Protein AF-A0A914DPV2-F1 (afdb_monomer_lite)

Organism: NCBI:txid290746

InterPro domains:
  IPR008381 Succinate dehydrogenase assembly factor 3, mitochondrial [PTHR13137] (1-85)

Structure (mmCIF, N/CA/C/O backbone):
data_AF-A0A914DPV2-F1
#
_entry.id   AF-A0A914DPV2-F1
#
loop_
_atom_site.group_PDB
_atom_s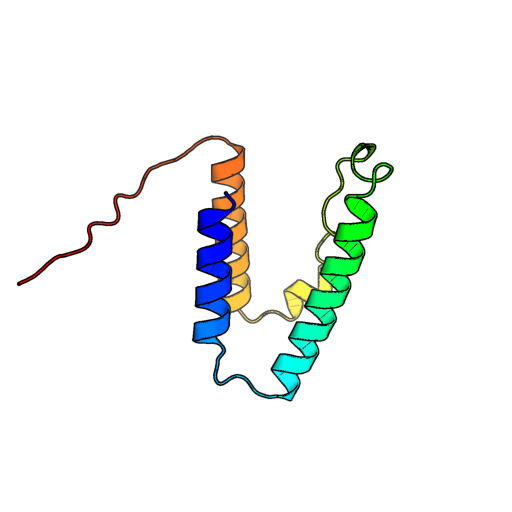ite.id
_atom_site.type_symbol
_atom_site.label_atom_id
_atom_site.label_alt_id
_atom_site.label_comp_id
_atom_site.label_asym_id
_atom_site.label_entity_id
_atom_site.label_seq_id
_atom_site.pdbx_PDB_ins_code
_atom_site.Cartn_x
_atom_site.Cartn_y
_atom_site.Cartn_z
_atom_site.occupancy
_atom_site.B_iso_or_equiv
_atom_site.auth_seq_id
_atom_site.auth_comp_id
_atom_site.auth_asym_id
_atom_site.auth_atom_id
_atom_site.pdbx_PDB_model_num
ATOM 1 N N . MET A 1 1 ? 3.029 13.595 -11.104 1.00 53.75 1 MET A N 1
ATOM 2 C CA . MET A 1 1 ? 2.803 12.249 -10.524 1.00 53.75 1 MET A CA 1
ATOM 3 C C . MET A 1 1 ? 3.411 12.082 -9.128 1.00 53.75 1 MET A C 1
ATOM 5 O O . MET A 1 1 ? 2.676 11.691 -8.235 1.00 53.75 1 MET A O 1
ATOM 9 N N . ARG A 1 2 ? 4.690 12.437 -8.891 1.00 60.53 2 ARG A N 1
ATOM 10 C CA . ARG A 1 2 ? 5.329 12.291 -7.562 1.00 60.53 2 ARG A CA 1
ATOM 11 C C . ARG A 1 2 ? 4.647 13.104 -6.442 1.00 60.53 2 ARG A C 1
ATOM 13 O O . ARG A 1 2 ? 4.373 12.548 -5.395 1.00 60.53 2 ARG A O 1
ATOM 20 N N . LEU A 1 3 ? 4.267 14.362 -6.693 1.00 63.50 3 LEU A N 1
ATOM 21 C CA . LEU A 1 3 ? 3.627 15.217 -5.675 1.00 63.50 3 LEU A CA 1
ATOM 22 C C . LEU A 1 3 ? 2.256 14.694 -5.198 1.00 63.50 3 LEU A C 1
ATOM 24 O O . LEU A 1 3 ? 1.995 14.684 -4.001 1.00 63.50 3 LEU A O 1
ATOM 28 N N . MET A 1 4 ? 1.401 14.236 -6.123 1.00 68.31 4 MET A N 1
ATOM 29 C CA . MET A 1 4 ? 0.091 13.655 -5.783 1.00 68.31 4 MET A CA 1
ATOM 30 C C . MET A 1 4 ? 0.249 12.361 -4.972 1.00 68.31 4 MET A C 1
ATOM 32 O O . MET A 1 4 ? -0.404 12.195 -3.947 1.00 68.31 4 MET A O 1
ATOM 36 N N . GLY A 1 5 ? 1.166 11.479 -5.390 1.00 71.12 5 GLY A N 1
ATOM 37 C CA . GLY A 1 5 ? 1.454 10.237 -4.668 1.00 71.12 5 GLY A CA 1
ATOM 38 C C . GLY A 1 5 ? 2.028 10.479 -3.270 1.00 71.12 5 GLY A C 1
ATOM 39 O O . GLY A 1 5 ? 1.580 9.859 -2.310 1.00 71.12 5 GLY A O 1
ATOM 40 N N . ASP A 1 6 ? 2.963 11.422 -3.131 1.00 79.00 6 ASP A N 1
ATOM 41 C CA . ASP A 1 6 ? 3.571 11.759 -1.839 1.00 79.00 6 ASP A CA 1
ATOM 42 C C . ASP A 1 6 ? 2.539 12.330 -0.851 1.00 79.00 6 ASP A C 1
ATOM 44 O O . ASP A 1 6 ? 2.595 12.030 0.344 1.00 79.00 6 ASP A O 1
ATOM 48 N N . THR A 1 7 ? 1.592 13.143 -1.330 1.00 80.81 7 THR A N 1
ATOM 49 C CA . THR A 1 7 ? 0.489 13.671 -0.510 1.00 80.81 7 THR A CA 1
ATOM 50 C C . THR A 1 7 ? -0.480 12.564 -0.106 1.00 80.81 7 THR A C 1
ATOM 52 O O . THR A 1 7 ? -0.798 12.453 1.076 1.00 80.81 7 THR A O 1
ATOM 55 N N . TYR A 1 8 ? -0.878 11.701 -1.046 1.00 77.69 8 TYR A N 1
ATOM 56 C CA . TYR A 1 8 ? -1.766 10.571 -0.769 1.00 77.69 8 TYR A CA 1
ATOM 57 C C . TYR A 1 8 ? -1.185 9.641 0.301 1.00 77.69 8 TYR A C 1
ATOM 59 O O . TYR A 1 8 ? -1.844 9.359 1.298 1.00 77.69 8 TYR A O 1
ATOM 67 N N . VAL A 1 9 ? 0.082 9.235 0.159 1.00 80.94 9 VAL A N 1
ATOM 68 C CA . VAL A 1 9 ? 0.748 8.368 1.143 1.00 80.94 9 VAL A CA 1
ATOM 69 C C . VAL A 1 9 ? 0.767 9.026 2.525 1.00 80.94 9 VAL A C 1
ATOM 71 O O . VAL A 1 9 ? 0.478 8.376 3.525 1.00 80.94 9 VAL A O 1
ATOM 74 N N . LYS A 1 10 ? 1.066 10.326 2.614 1.00 84.25 10 LYS A N 1
ATOM 75 C CA . LYS A 1 10 ? 1.065 11.039 3.902 1.00 84.25 10 LYS A CA 1
ATOM 76 C C . LYS A 1 10 ? -0.314 11.062 4.553 1.00 84.25 10 LYS A C 1
ATOM 78 O O . LYS A 1 10 ? -0.410 10.844 5.763 1.00 84.25 10 LYS A O 1
ATOM 83 N N . ASP A 1 11 ? -1.353 11.334 3.776 1.00 85.06 11 ASP A N 1
ATOM 84 C CA . ASP A 1 11 ? -2.724 11.363 4.276 1.00 85.06 11 ASP A CA 1
ATOM 85 C C . ASP A 1 11 ? -3.190 9.978 4.720 1.00 85.06 11 ASP A C 1
ATOM 87 O O . ASP A 1 11 ? -3.807 9.855 5.780 1.00 85.06 11 ASP A O 1
ATOM 91 N N . GLU A 1 12 ? -2.818 8.931 3.991 1.00 83.38 12 GLU A N 1
ATOM 92 C CA . GLU A 1 12 ? -3.191 7.558 4.315 1.00 83.38 12 GLU A CA 1
ATOM 93 C C . GLU A 1 12 ? -2.598 7.106 5.654 1.00 83.38 12 GLU A C 1
ATOM 95 O O . GLU A 1 12 ? -3.317 6.636 6.540 1.00 83.38 12 GLU A O 1
ATOM 100 N N . PHE A 1 13 ? -1.307 7.365 5.877 1.00 84.81 13 PHE A N 1
ATOM 101 C CA . PHE A 1 13 ? -0.666 7.114 7.171 1.00 84.81 13 PHE A CA 1
ATOM 102 C C . PHE A 1 13 ? -1.257 7.979 8.293 1.00 84.81 13 PHE A C 1
ATOM 104 O O . PHE A 1 13 ? -1.299 7.558 9.450 1.00 84.81 13 PHE A O 1
ATOM 111 N N . ARG A 1 14 ? -1.733 9.192 7.983 1.00 87.81 14 ARG A N 1
ATOM 112 C CA . ARG A 1 14 ? -2.389 10.062 8.967 1.00 87.81 14 ARG A CA 1
ATOM 113 C C . ARG A 1 14 ? -3.746 9.507 9.397 1.00 87.81 14 ARG A C 1
ATOM 115 O O . ARG A 1 14 ? -4.058 9.579 10.585 1.00 87.81 14 ARG A O 1
ATOM 122 N N . ARG A 1 15 ? -4.527 8.966 8.458 1.00 84.94 15 ARG A N 1
ATOM 123 C CA . ARG A 1 15 ? -5.839 8.344 8.702 1.00 84.94 15 ARG A CA 1
ATOM 124 C C . ARG A 1 15 ? -5.712 7.049 9.507 1.00 84.94 15 ARG A C 1
ATOM 126 O O . ARG A 1 15 ? -6.528 6.801 10.387 1.00 84.94 15 ARG A O 1
ATOM 133 N N . HIS A 1 16 ? -4.629 6.302 9.306 1.00 84.44 16 HIS A N 1
ATOM 134 C CA . HIS A 1 16 ? -4.381 5.014 9.961 1.00 84.44 16 HIS A CA 1
ATOM 135 C C . HIS A 1 16 ? -3.566 5.091 11.265 1.00 84.44 16 HIS A C 1
ATOM 137 O O . HIS A 1 16 ? -3.103 4.068 11.764 1.00 84.44 16 HIS A O 1
ATOM 143 N N . LYS A 1 17 ? -3.426 6.276 11.879 1.00 84.75 17 LYS A N 1
ATOM 144 C CA . LYS A 1 17 ? -2.678 6.465 13.143 1.00 84.75 17 LYS A CA 1
ATOM 145 C C . LYS A 1 17 ? -3.161 5.609 14.316 1.00 84.75 17 LYS A C 1
ATOM 147 O O . LYS A 1 17 ? -2.381 5.350 15.226 1.00 84.75 17 LYS A O 1
ATOM 152 N N . ASN A 1 18 ? -4.432 5.217 14.302 1.00 88.12 18 ASN A N 1
ATOM 153 C CA . ASN A 1 18 ? -5.065 4.451 15.374 1.00 88.12 18 ASN A CA 1
ATOM 154 C C . ASN A 1 18 ? -5.218 2.959 15.026 1.00 88.12 18 ASN A C 1
ATOM 156 O O . ASN A 1 18 ? -5.984 2.268 15.696 1.00 88.12 18 ASN A O 1
ATOM 160 N N . CYS A 1 19 ? -4.563 2.459 13.968 1.00 87.12 19 CYS A N 1
ATOM 161 C CA . CYS A 1 19 ? -4.656 1.039 13.631 1.00 87.12 19 CYS A CA 1
ATOM 162 C C . CYS A 1 19 ? -3.934 0.174 14.677 1.00 87.12 19 CYS A C 1
ATOM 164 O O . CYS A 1 19 ? -3.070 0.648 15.422 1.00 87.12 19 CYS A O 1
ATOM 166 N N . SER A 1 20 ? -4.311 -1.103 14.769 1.00 91.00 20 SER A N 1
ATOM 167 C CA . SER A 1 20 ? -3.705 -1.991 15.758 1.00 91.00 20 SER A CA 1
ATOM 168 C C . SER A 1 20 ? -2.237 -2.277 15.419 1.00 91.00 20 SER A C 1
ATOM 170 O O . SER A 1 20 ? -1.817 -2.249 14.258 1.00 91.00 20 SER A O 1
ATOM 172 N N . GLN A 1 21 ? -1.437 -2.596 16.440 1.00 89.62 21 GLN A N 1
ATOM 173 C CA . GLN A 1 21 ? -0.035 -2.967 16.238 1.00 89.62 21 GLN A CA 1
ATOM 174 C C . GLN A 1 21 ? 0.105 -4.198 15.326 1.00 89.62 21 GLN A C 1
ATOM 176 O O . GLN A 1 21 ? 1.017 -4.258 14.507 1.00 89.62 21 GLN A O 1
ATOM 181 N N . G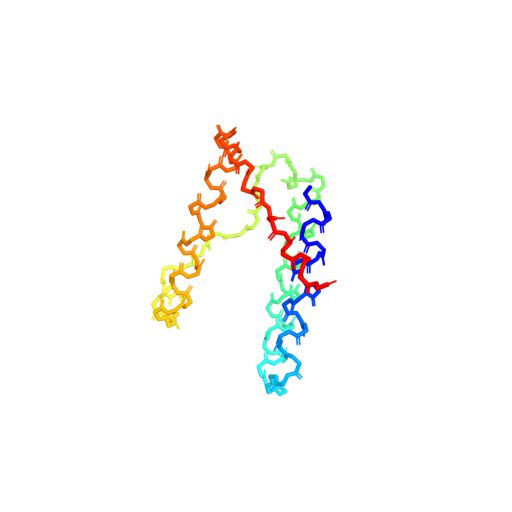LU A 1 22 ? -0.812 -5.159 15.431 1.00 91.69 22 GLU A N 1
ATOM 182 C CA . GLU A 1 22 ? -0.834 -6.346 14.575 1.00 91.69 22 GLU A CA 1
ATOM 183 C C . GLU A 1 22 ? -1.090 -5.981 13.106 1.00 91.69 22 GLU A C 1
ATOM 185 O O . GLU A 1 22 ? -0.323 -6.378 12.228 1.00 91.69 22 GLU A O 1
ATOM 190 N N . GLN A 1 23 ? -2.102 -5.149 12.842 1.00 87.44 23 GLN A N 1
ATOM 191 C CA . GLN A 1 23 ? -2.409 -4.661 11.495 1.00 87.44 23 GLN A CA 1
ATOM 192 C C . GLN A 1 23 ? -1.242 -3.856 10.909 1.00 87.44 23 GLN A C 1
ATOM 194 O O . GLN A 1 23 ? -0.875 -4.057 9.752 1.00 87.44 23 GLN A O 1
ATOM 199 N N . SER A 1 24 ? -0.606 -3.004 11.722 1.00 88.12 24 SER A N 1
ATOM 200 C CA . SER A 1 24 ? 0.590 -2.245 11.331 1.00 88.12 24 SER A CA 1
ATOM 201 C C . SER A 1 24 ? 1.733 -3.159 10.888 1.00 88.12 24 SER A C 1
ATOM 203 O O . SER A 1 24 ? 2.374 -2.905 9.869 1.00 88.12 24 SER A O 1
ATOM 205 N N . LEU A 1 25 ? 2.005 -4.226 11.646 1.00 91.81 25 LEU A N 1
ATOM 206 C CA . LEU A 1 25 ? 3.096 -5.154 11.345 1.00 91.81 25 LEU A CA 1
ATOM 207 C C . LEU A 1 25 ? 2.838 -5.942 10.058 1.00 91.81 25 LEU A C 1
ATOM 209 O O . LEU A 1 25 ? 3.750 -6.081 9.242 1.00 91.81 25 LEU A O 1
ATOM 213 N N . ILE A 1 26 ? 1.605 -6.416 9.854 1.00 90.94 26 ILE A N 1
ATOM 214 C CA . ILE A 1 26 ? 1.207 -7.106 8.620 1.00 90.94 26 ILE A CA 1
ATOM 215 C C . ILE A 1 26 ? 1.376 -6.169 7.421 1.00 90.94 26 ILE A C 1
ATOM 217 O O . ILE A 1 26 ? 2.012 -6.545 6.435 1.00 90.94 26 ILE A O 1
ATOM 221 N N . PHE A 1 27 ? 0.885 -4.933 7.530 1.00 88.12 27 PHE A N 1
ATOM 222 C CA . PHE A 1 27 ? 1.029 -3.927 6.483 1.00 88.12 27 PHE A CA 1
ATOM 223 C C . PHE A 1 27 ? 2.500 -3.661 6.141 1.00 88.12 27 PHE A C 1
ATOM 225 O O . PHE A 1 27 ? 2.884 -3.737 4.976 1.00 88.12 27 PHE A O 1
ATOM 232 N N . LEU A 1 28 ? 3.349 -3.401 7.143 1.00 91.69 28 LEU A N 1
ATOM 233 C CA . LEU A 1 28 ? 4.769 -3.108 6.924 1.00 91.69 28 LEU A CA 1
ATOM 234 C C . LEU A 1 28 ? 5.509 -4.273 6.270 1.00 91.69 28 LEU A C 1
ATOM 236 O O . LEU A 1 28 ? 6.365 -4.045 5.411 1.00 91.69 28 LEU A O 1
ATOM 240 N N . LYS A 1 29 ? 5.182 -5.512 6.646 1.00 94.06 29 LYS A N 1
ATOM 241 C CA . LYS A 1 29 ? 5.746 -6.705 6.015 1.00 94.06 29 LYS A CA 1
ATOM 242 C C . LYS A 1 29 ? 5.383 -6.755 4.530 1.00 94.06 29 LYS A C 1
ATOM 244 O O . LYS A 1 29 ? 6.283 -6.806 3.696 1.00 94.06 29 LYS A O 1
ATOM 249 N N . GLU A 1 30 ? 4.095 -6.701 4.197 1.00 90.75 30 GLU A N 1
ATOM 250 C CA . GLU A 1 30 ? 3.637 -6.781 2.802 1.00 90.75 30 GLU A CA 1
ATOM 251 C C . GLU A 1 30 ? 4.150 -5.600 1.962 1.00 90.75 30 GLU A C 1
ATOM 253 O O . GLU A 1 30 ? 4.569 -5.782 0.816 1.00 90.75 30 GLU A O 1
ATOM 258 N N . TRP A 1 31 ? 4.215 -4.402 2.550 1.00 89.44 31 TRP A N 1
ATOM 259 C CA . TRP A 1 31 ? 4.797 -3.222 1.915 1.00 89.44 31 TRP A CA 1
ATOM 260 C C . TRP A 1 31 ? 6.289 -3.409 1.616 1.00 89.44 31 TRP A C 1
ATOM 262 O O . TRP A 1 31 ? 6.752 -3.114 0.514 1.00 89.44 31 TRP A O 1
ATOM 272 N N . THR A 1 32 ? 7.047 -3.954 2.570 1.00 93.25 32 THR A N 1
ATOM 273 C CA . THR A 1 32 ? 8.480 -4.242 2.398 1.00 93.25 32 THR A CA 1
ATOM 274 C C . THR A 1 32 ? 8.703 -5.302 1.322 1.00 93.25 32 THR A C 1
ATOM 276 O O . THR A 1 32 ? 9.560 -5.125 0.452 1.00 93.25 32 THR A O 1
ATOM 279 N N . ASP A 1 33 ? 7.905 -6.371 1.326 1.00 91.75 33 ASP A N 1
ATOM 280 C CA . ASP A 1 33 ? 7.943 -7.428 0.312 1.00 91.75 33 ASP A CA 1
ATOM 281 C C . ASP A 1 33 ? 7.678 -6.858 -1.094 1.00 91.75 33 ASP A C 1
ATOM 283 O O . ASP A 1 33 ? 8.404 -7.168 -2.048 1.00 91.75 33 AS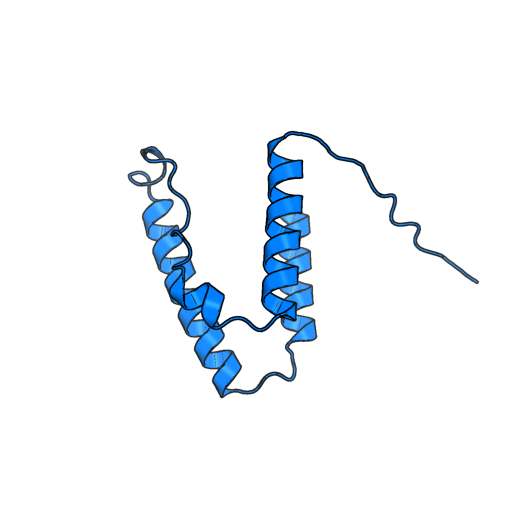P A O 1
ATOM 287 N N . TYR A 1 34 ? 6.703 -5.953 -1.219 1.00 89.06 34 TYR A N 1
ATOM 288 C CA . TYR A 1 34 ? 6.409 -5.249 -2.466 1.00 89.06 34 TYR A CA 1
ATOM 289 C C . TYR A 1 34 ? 7.557 -4.329 -2.911 1.00 89.06 34 TYR A C 1
ATOM 291 O O . TYR A 1 34 ? 7.971 -4.384 -4.071 1.00 89.06 34 TYR A O 1
ATOM 299 N N . CYS A 1 35 ? 8.150 -3.547 -2.002 1.00 89.38 35 CYS A N 1
ATOM 300 C CA . CYS A 1 35 ? 9.330 -2.724 -2.292 1.00 89.38 35 CYS A CA 1
ATOM 301 C C . CYS A 1 35 ? 10.518 -3.564 -2.788 1.00 89.38 35 CYS A C 1
ATOM 303 O O . CYS A 1 35 ? 11.188 -3.186 -3.753 1.00 89.38 35 CYS A O 1
ATOM 305 N N . MET A 1 36 ? 10.774 -4.719 -2.168 1.00 90.44 36 MET A N 1
ATOM 306 C CA . MET A 1 36 ? 11.830 -5.639 -2.600 1.00 90.44 36 MET A CA 1
ATOM 307 C C . MET A 1 36 ? 11.560 -6.205 -3.998 1.00 90.44 36 MET A C 1
ATOM 309 O O . MET A 1 36 ? 12.487 -6.326 -4.801 1.00 90.44 36 MET A O 1
ATOM 313 N N . MET A 1 37 ? 10.307 -6.544 -4.307 1.00 89.12 37 MET A N 1
ATOM 314 C CA . MET A 1 37 ? 9.902 -6.993 -5.639 1.00 89.12 37 MET A CA 1
ATOM 315 C C . MET A 1 37 ? 10.116 -5.896 -6.687 1.00 89.12 37 MET A C 1
ATOM 317 O O . MET A 1 37 ? 10.769 -6.148 -7.702 1.00 89.12 37 MET A O 1
ATOM 321 N N . LEU A 1 38 ? 9.642 -4.676 -6.419 1.00 87.88 38 LEU A N 1
ATOM 322 C CA . LEU A 1 38 ? 9.826 -3.536 -7.317 1.00 87.88 38 LEU A CA 1
ATOM 323 C C . LEU A 1 38 ? 11.303 -3.222 -7.547 1.00 87.88 38 LEU A C 1
ATOM 325 O O . LEU A 1 38 ? 11.696 -2.995 -8.683 1.00 87.88 38 LEU A O 1
ATOM 329 N N . SER A 1 39 ? 12.141 -3.265 -6.510 1.00 87.44 39 SER A N 1
ATOM 330 C CA . SER A 1 39 ? 13.589 -3.048 -6.644 1.00 87.44 39 SER A CA 1
ATOM 331 C C . SER A 1 39 ? 14.233 -4.036 -7.628 1.00 87.44 39 SER A C 1
ATOM 333 O O . SER A 1 39 ? 15.049 -3.656 -8.469 1.00 87.44 39 SER A O 1
ATOM 335 N N . LYS A 1 40 ? 13.804 -5.306 -7.606 1.00 85.12 40 LYS A N 1
ATOM 336 C CA . LYS A 1 40 ? 14.255 -6.322 -8.572 1.00 85.12 40 LYS A CA 1
ATOM 337 C C . LYS A 1 40 ? 13.752 -6.026 -9.990 1.00 85.12 40 LYS A C 1
ATOM 339 O O . LYS A 1 40 ? 14.535 -6.133 -10.936 1.00 85.12 40 LYS A O 1
ATOM 344 N N . GLN A 1 41 ? 12.485 -5.637 -10.140 1.00 85.50 41 GLN A N 1
ATOM 345 C CA . GLN A 1 41 ? 11.866 -5.310 -11.434 1.00 85.50 41 GLN A CA 1
ATOM 346 C C . GLN A 1 41 ? 12.417 -4.019 -12.054 1.00 85.50 41 GLN A C 1
ATOM 348 O O . GLN A 1 41 ? 12.565 -3.929 -13.265 1.00 85.50 41 GLN A O 1
ATOM 353 N N . LEU A 1 42 ? 12.791 -3.041 -11.235 1.00 83.69 42 LEU A N 1
ATOM 354 C CA . LEU A 1 42 ? 13.380 -1.774 -11.671 1.00 83.69 42 LEU A CA 1
ATOM 355 C C . LEU A 1 42 ? 14.898 -1.851 -11.878 1.00 83.69 42 LEU A C 1
ATOM 357 O O . LEU A 1 42 ? 15.505 -0.878 -12.314 1.00 83.69 42 LEU A O 1
ATOM 361 N N . SER A 1 43 ? 15.534 -2.992 -11.600 1.00 80.88 43 SER A N 1
ATOM 362 C CA . SER A 1 43 ? 16.929 -3.203 -11.995 1.00 80.88 43 SER A CA 1
ATOM 363 C C . SER A 1 43 ? 17.072 -3.176 -13.525 1.00 80.88 43 SER A C 1
ATOM 365 O O . SER A 1 43 ? 16.122 -3.489 -14.245 1.00 80.88 43 SER A O 1
ATOM 367 N N . ASN A 1 44 ? 18.266 -2.867 -14.051 1.00 64.88 44 ASN A N 1
ATOM 368 C CA . ASN A 1 44 ? 18.512 -2.740 -15.501 1.00 64.88 44 ASN A CA 1
ATOM 369 C C . ASN A 1 44 ? 18.008 -3.930 -16.346 1.00 64.88 44 ASN A C 1
ATOM 371 O O . ASN A 1 44 ? 17.725 -3.755 -17.526 1.00 64.88 44 ASN A O 1
ATOM 375 N N . LYS A 1 45 ? 17.889 -5.134 -15.767 1.00 63.66 45 LYS A N 1
ATOM 376 C CA . LYS A 1 45 ? 17.351 -6.325 -16.448 1.00 63.66 45 LYS A CA 1
ATOM 377 C C . LYS A 1 45 ? 15.818 -6.375 -16.492 1.00 63.66 45 LYS A C 1
ATOM 379 O O . LYS A 1 45 ? 15.272 -6.998 -17.396 1.00 63.66 45 LYS A O 1
ATOM 384 N N . GLY A 1 46 ? 15.134 -5.772 -15.522 1.00 60.34 46 GLY A N 1
ATOM 385 C CA . GLY A 1 46 ? 13.674 -5.781 -15.424 1.00 60.34 46 GLY A CA 1
ATOM 386 C C . GLY A 1 46 ? 12.998 -4.603 -16.136 1.00 60.34 46 GLY A C 1
ATOM 387 O O . GLY A 1 46 ? 11.928 -4.795 -16.704 1.00 60.34 46 GLY A O 1
ATOM 388 N N . ILE A 1 47 ? 13.665 -3.444 -16.256 1.00 61.38 47 ILE A N 1
ATOM 389 C CA . ILE A 1 47 ? 13.157 -2.297 -17.041 1.00 61.38 47 ILE A CA 1
ATOM 390 C C . ILE A 1 47 ? 12.873 -2.700 -18.499 1.00 61.38 47 ILE A C 1
ATOM 392 O O . ILE A 1 47 ? 11.877 -2.280 -19.077 1.00 61.38 47 ILE A O 1
ATOM 396 N N . VAL A 1 48 ? 13.707 -3.574 -19.074 1.00 58.28 48 VAL A N 1
ATOM 397 C CA . VAL A 1 48 ? 13.565 -4.073 -20.455 1.00 58.28 48 VAL A CA 1
ATOM 398 C C . VAL A 1 48 ? 12.299 -4.918 -20.649 1.00 58.28 48 VAL A C 1
ATOM 400 O O . VAL A 1 48 ? 11.773 -4.979 -21.755 1.00 58.28 48 VAL A O 1
ATOM 403 N N . LYS A 1 49 ? 11.785 -5.556 -19.588 1.00 65.38 49 LYS A N 1
ATOM 404 C CA . LYS A 1 49 ? 10.540 -6.334 -19.648 1.00 65.38 49 LYS A CA 1
ATOM 405 C C . LYS A 1 49 ? 9.282 -5.471 -19.551 1.00 65.38 49 LYS A C 1
ATOM 407 O O . LYS A 1 49 ? 8.223 -5.945 -19.933 1.00 65.38 49 LYS A O 1
ATOM 412 N N . GLY A 1 50 ? 9.375 -4.247 -19.024 1.00 67.75 50 GLY A N 1
ATOM 413 C CA . GLY A 1 50 ? 8.215 -3.369 -18.826 1.00 67.75 50 GLY A CA 1
ATOM 414 C C . GLY A 1 50 ? 7.177 -3.884 -17.815 1.00 67.75 50 GLY A C 1
ATOM 415 O O . GLY A 1 50 ? 6.133 -3.265 -17.645 1.00 67.75 50 GLY A O 1
ATOM 416 N N . GLU A 1 51 ? 7.451 -4.998 -17.132 1.00 69.25 51 GLU A N 1
ATOM 417 C CA . GLU A 1 51 ? 6.559 -5.601 -16.142 1.00 69.25 51 GLU A CA 1
ATOM 418 C C . GLU A 1 51 ? 6.814 -4.969 -14.767 1.00 69.25 51 GLU A C 1
ATOM 420 O O . GLU A 1 51 ? 7.842 -5.214 -14.131 1.00 69.25 51 GLU A O 1
ATOM 425 N N . LEU A 1 52 ? 5.868 -4.148 -14.310 1.00 82.19 52 LEU A N 1
ATOM 426 C CA . LEU A 1 52 ? 5.852 -3.556 -12.974 1.00 82.19 52 LEU A CA 1
ATOM 427 C C . LEU A 1 52 ? 4.743 -4.185 -12.136 1.00 82.19 52 LEU A C 1
ATOM 429 O O . LEU A 1 52 ? 3.606 -4.313 -12.584 1.00 82.19 52 LEU A O 1
ATOM 433 N N . GLY A 1 53 ? 5.066 -4.532 -10.895 1.00 85.12 53 GLY A N 1
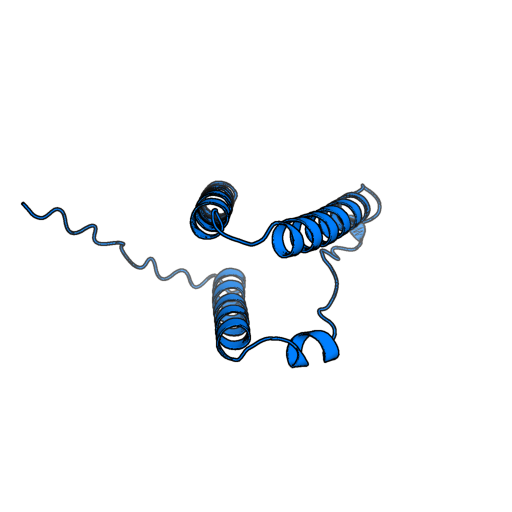ATOM 434 C CA . GLY A 1 53 ? 4.107 -5.132 -9.979 1.00 85.12 53 GLY A CA 1
ATOM 435 C C . GLY A 1 53 ? 3.893 -6.628 -10.226 1.00 85.12 53 GLY A C 1
ATOM 436 O O . GLY A 1 53 ? 4.656 -7.291 -10.928 1.00 85.12 53 GLY A O 1
ATOM 437 N N . LYS A 1 54 ? 2.846 -7.172 -9.606 1.00 84.88 54 LYS A N 1
ATOM 438 C CA . LYS A 1 54 ? 2.372 -8.546 -9.807 1.00 84.88 54 LYS A CA 1
ATOM 439 C C . LYS A 1 54 ? 0.857 -8.520 -10.021 1.00 84.88 54 LYS A C 1
ATOM 441 O O . LYS A 1 54 ? 0.201 -7.690 -9.387 1.00 84.88 54 LYS A O 1
ATOM 446 N N . PRO A 1 55 ? 0.293 -9.406 -10.859 1.00 85.94 55 PRO A N 1
ATOM 447 C CA . PRO A 1 55 ? -1.151 -9.574 -10.934 1.00 85.94 55 PRO A CA 1
ATOM 448 C C . PRO A 1 55 ? -1.737 -9.860 -9.547 1.00 85.94 55 PRO A C 1
ATOM 450 O O . PRO A 1 55 ? -1.147 -10.600 -8.754 1.00 85.94 55 PRO A O 1
ATOM 453 N N . LEU A 1 56 ? -2.885 -9.255 -9.248 1.00 84.62 56 LEU A N 1
ATOM 454 C CA . LEU A 1 56 ? -3.618 -9.545 -8.023 1.00 84.62 56 LEU A CA 1
ATOM 455 C C . LEU A 1 56 ? -4.329 -10.896 -8.177 1.00 84.62 56 LEU A C 1
ATOM 457 O O . LEU A 1 56 ? -5.084 -11.101 -9.123 1.00 84.62 56 LEU A O 1
ATOM 461 N N . GLU A 1 57 ? -4.077 -11.822 -7.254 1.00 88.25 57 GLU A N 1
ATOM 462 C CA . GLU A 1 57 ? -4.704 -13.146 -7.271 1.00 88.25 57 GLU A CA 1
ATOM 463 C C . GLU A 1 57 ? -6.216 -13.046 -7.017 1.00 88.25 57 GLU A C 1
ATOM 465 O O . GLU A 1 57 ? -6.641 -12.371 -6.079 1.00 88.25 57 GLU A O 1
ATOM 470 N N . ALA A 1 58 ? -7.033 -13.793 -7.764 1.00 88.00 58 ALA A N 1
ATOM 471 C CA . ALA A 1 58 ? -8.494 -13.758 -7.613 1.00 88.00 58 ALA A CA 1
ATOM 472 C C . ALA A 1 58 ? -8.961 -14.096 -6.181 1.00 88.00 58 ALA A C 1
ATOM 474 O O . ALA A 1 58 ? -9.807 -13.414 -5.617 1.00 88.00 58 ALA A O 1
ATOM 475 N N . ARG A 1 59 ? -8.308 -15.066 -5.529 1.00 88.56 59 ARG A N 1
ATOM 476 C CA . ARG A 1 59 ? -8.580 -15.443 -4.127 1.00 88.56 59 ARG A CA 1
ATOM 477 C C . ARG A 1 59 ? -8.338 -14.330 -3.098 1.00 88.56 59 ARG A C 1
ATOM 479 O O . ARG A 1 59 ? -8.723 -14.477 -1.943 1.00 88.56 59 ARG A O 1
ATOM 486 N N . LEU A 1 60 ? -7.577 -13.290 -3.452 1.00 85.69 60 LEU A N 1
ATOM 487 C CA . LEU A 1 60 ? -7.359 -12.123 -2.593 1.00 85.69 60 LEU A CA 1
ATOM 488 C C . LEU A 1 60 ? -8.513 -11.131 -2.735 1.00 85.69 60 LEU A C 1
ATOM 490 O O . LEU A 1 60 ? -8.894 -10.542 -1.732 1.00 85.69 60 LEU A O 1
ATOM 494 N N . LEU A 1 61 ? -9.103 -11.009 -3.930 1.00 86.69 61 LEU A N 1
ATOM 495 C CA . LEU A 1 61 ? -10.304 -10.197 -4.152 1.00 86.69 61 LEU A CA 1
ATOM 496 C C . LEU A 1 61 ? -11.484 -10.705 -3.320 1.00 86.69 61 LEU A C 1
ATOM 498 O O . LEU A 1 61 ? -12.193 -9.908 -2.727 1.00 86.69 61 LEU A O 1
ATOM 502 N N . GLU A 1 62 ? -11.637 -12.024 -3.198 1.00 89.12 62 GLU A N 1
ATOM 503 C CA . GLU A 1 62 ? -12.690 -12.649 -2.378 1.00 89.12 62 GLU A CA 1
ATOM 504 C C . GLU A 1 62 ? -12.565 -12.360 -0.872 1.00 89.12 62 GLU A C 1
ATOM 506 O O . GLU A 1 62 ? -13.501 -12.608 -0.117 1.00 89.12 62 GLU A O 1
ATOM 511 N N . LYS A 1 63 ? -11.403 -11.877 -0.415 1.00 88.94 63 LYS A N 1
ATOM 512 C CA . LYS A 1 63 ? -11.149 -11.541 0.994 1.00 88.94 63 LYS A CA 1
ATOM 513 C C . LYS A 1 63 ? -11.351 -10.063 1.307 1.00 88.94 63 LYS A C 1
ATOM 515 O O . LYS A 1 63 ? -11.220 -9.691 2.470 1.00 88.94 63 LYS A O 1
ATOM 520 N N . LEU A 1 64 ? -11.573 -9.237 0.290 1.00 88.50 64 LEU A N 1
ATOM 521 C CA . LEU A 1 64 ? -11.815 -7.814 0.465 1.00 88.50 64 LEU A CA 1
ATOM 522 C C . LEU A 1 64 ? -13.268 -7.592 0.878 1.00 88.50 64 LEU A C 1
ATOM 524 O O . LEU A 1 64 ? -14.174 -8.242 0.360 1.00 88.50 64 LEU A O 1
ATOM 528 N N . GLU A 1 65 ? -13.479 -6.660 1.798 1.00 91.81 65 GLU A N 1
ATOM 529 C CA . GLU A 1 65 ? -14.821 -6.189 2.129 1.00 91.81 65 GLU A CA 1
ATOM 530 C C . GLU A 1 65 ? -15.412 -5.376 0.964 1.00 91.81 65 GLU A C 1
ATOM 532 O O . GLU A 1 65 ? -14.677 -4.838 0.132 1.00 91.81 65 GLU A O 1
ATOM 537 N N . ASP A 1 66 ? -16.741 -5.246 0.916 1.00 92.38 66 ASP A N 1
ATOM 538 C CA . ASP A 1 66 ? -17.449 -4.550 -0.171 1.00 92.38 66 ASP A CA 1
ATOM 539 C C . ASP A 1 66 ? -16.938 -3.115 -0.387 1.00 92.38 66 ASP A C 1
ATOM 541 O O . ASP A 1 66 ? -16.768 -2.670 -1.524 1.00 92.38 66 ASP A O 1
ATOM 545 N N . GLU A 1 67 ? -16.629 -2.399 0.699 1.00 89.75 67 GLU A N 1
ATOM 546 C CA . GLU A 1 67 ? -16.056 -1.050 0.632 1.00 89.75 67 GLU A CA 1
ATOM 547 C C . GLU A 1 67 ? -14.660 -1.056 -0.011 1.00 89.75 67 GLU A C 1
ATOM 549 O O . GLU A 1 67 ? -14.361 -0.229 -0.871 1.00 89.75 67 GLU A O 1
ATOM 554 N N . GLN A 1 68 ? -13.821 -2.031 0.343 1.00 87.94 68 GLN A N 1
ATOM 555 C CA . GLN A 1 68 ? -12.469 -2.172 -0.202 1.00 87.94 68 GLN A CA 1
ATOM 556 C C . GLN A 1 68 ? -12.496 -2.562 -1.687 1.00 87.94 68 GLN A C 1
ATOM 558 O O . GLN A 1 68 ? -11.663 -2.103 -2.471 1.00 87.94 68 GLN A O 1
ATOM 563 N N . LEU A 1 69 ? -13.468 -3.384 -2.094 1.00 91.81 69 LEU A N 1
ATOM 564 C CA . LEU A 1 69 ? -13.704 -3.723 -3.497 1.00 91.81 69 LEU A CA 1
ATOM 565 C C . LEU A 1 69 ? -14.136 -2.501 -4.306 1.00 91.81 69 LEU A C 1
ATOM 567 O O . LEU A 1 69 ? -13.621 -2.296 -5.407 1.00 91.81 69 LEU A O 1
ATOM 571 N N . MET A 1 70 ? -15.036 -1.680 -3.759 1.00 91.69 70 MET A N 1
ATOM 572 C CA . MET A 1 70 ? -15.468 -0.444 -4.409 1.00 91.69 70 MET A CA 1
ATOM 573 C C . MET A 1 70 ? -14.293 0.519 -4.598 1.00 91.69 70 MET A C 1
ATOM 575 O O . MET A 1 70 ? -14.048 0.966 -5.715 1.00 91.69 70 MET A O 1
ATOM 579 N N . GLN A 1 71 ? -13.497 0.750 -3.550 1.00 88.62 71 GLN A N 1
ATOM 580 C CA . GLN A 1 71 ? -12.298 1.594 -3.618 1.00 88.62 71 GLN A CA 1
ATOM 581 C C . GLN A 1 71 ? -11.298 1.097 -4.673 1.00 88.62 71 GLN A C 1
ATOM 583 O O . GLN A 1 71 ? -10.742 1.887 -5.439 1.00 88.62 71 GLN A O 1
ATOM 588 N N . LEU A 1 72 ? -11.076 -0.219 -4.756 1.00 90.19 72 LEU A N 1
ATOM 589 C CA . LEU A 1 72 ? -10.200 -0.806 -5.770 1.00 90.19 72 LEU A CA 1
ATOM 590 C C . LEU A 1 72 ? -10.756 -0.618 -7.191 1.00 90.19 72 LEU A C 1
ATOM 592 O O . LEU A 1 72 ? -9.995 -0.363 -8.128 1.00 90.19 72 LEU A O 1
ATOM 596 N N . PHE A 1 73 ? -12.072 -0.744 -7.362 1.00 90.94 73 PHE A N 1
ATOM 597 C CA . PHE A 1 73 ? -12.738 -0.530 -8.643 1.00 90.94 73 PHE A CA 1
ATOM 598 C C . PHE A 1 73 ? -12.671 0.936 -9.092 1.00 90.94 73 PHE A C 1
ATOM 600 O O . PHE A 1 73 ? -12.337 1.203 -10.248 1.00 90.94 73 PHE A O 1
ATOM 607 N N . GLU A 1 74 ? -12.924 1.881 -8.188 1.00 90.06 74 GLU A N 1
ATOM 608 C CA . GLU A 1 74 ? -12.776 3.318 -8.437 1.00 90.06 74 GLU A CA 1
ATOM 609 C C . GLU A 1 74 ? -11.342 3.655 -8.847 1.00 90.06 74 GLU A C 1
ATOM 611 O O . GLU A 1 74 ? -11.126 4.294 -9.877 1.00 90.06 74 GLU A O 1
ATOM 616 N N . LEU A 1 75 ? -10.352 3.132 -8.114 1.00 86.50 75 LEU A N 1
ATOM 617 C CA . LEU A 1 75 ? -8.939 3.308 -8.440 1.00 86.50 75 LEU A CA 1
ATOM 618 C C . LEU A 1 75 ? -8.603 2.790 -9.843 1.00 86.50 75 LEU A C 1
ATOM 620 O O . LEU A 1 75 ? -7.872 3.450 -10.581 1.00 86.50 75 LEU A O 1
ATOM 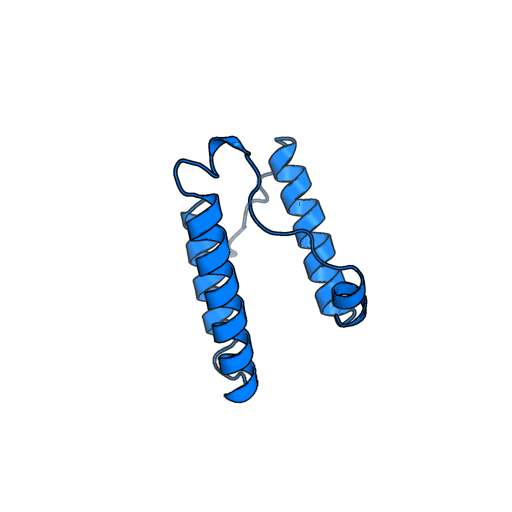624 N N . LYS A 1 76 ? -9.129 1.619 -10.225 1.00 88.19 76 LYS A N 1
ATOM 625 C CA . LYS A 1 76 ? -8.956 1.074 -11.577 1.00 88.19 76 LYS A CA 1
ATOM 626 C C . LYS A 1 76 ? -9.530 2.030 -12.625 1.00 88.19 76 LYS A C 1
ATOM 628 O O . LYS A 1 76 ? -8.836 2.340 -13.590 1.00 88.19 76 LYS A O 1
ATOM 633 N N . CYS A 1 77 ? -10.766 2.491 -12.435 1.00 88.88 77 CYS A N 1
ATOM 634 C CA . CYS A 1 77 ? -11.427 3.396 -13.373 1.00 88.88 77 CYS A CA 1
ATOM 635 C C . CYS A 1 77 ? -10.644 4.705 -13.528 1.00 88.88 77 CYS A C 1
ATOM 637 O O . CYS A 1 77 ? -10.414 5.155 -14.649 1.00 88.88 77 CYS A O 1
ATOM 639 N N . GLU A 1 78 ? -10.182 5.291 -12.422 1.00 83.50 78 GLU A N 1
ATOM 640 C CA . GLU A 1 78 ? -9.350 6.497 -12.446 1.00 83.50 78 GLU A CA 1
ATOM 641 C C . GLU A 1 78 ? -8.013 6.258 -13.157 1.00 83.50 78 GLU A C 1
ATOM 643 O O . GLU A 1 78 ? -7.629 7.027 -14.038 1.00 83.50 78 GLU A O 1
ATOM 648 N N . ALA A 1 79 ? -7.322 5.154 -12.870 1.00 81.19 79 ALA A N 1
ATOM 649 C CA . ALA A 1 79 ? -6.071 4.818 -13.548 1.00 81.19 79 ALA A CA 1
ATOM 650 C C . ALA A 1 79 ? -6.252 4.615 -15.067 1.00 81.19 79 ALA A C 1
ATOM 652 O O . ALA A 1 79 ? -5.391 5.024 -15.851 1.00 81.19 79 ALA A O 1
ATOM 653 N N . GLU A 1 80 ? -7.369 4.024 -15.501 1.00 84.19 80 GLU A N 1
ATOM 654 C CA . GLU A 1 80 ? -7.707 3.852 -16.920 1.00 84.19 80 GLU A CA 1
ATOM 655 C C . GLU A 1 80 ? -7.971 5.195 -17.615 1.00 84.19 80 GLU A C 1
ATOM 657 O O . GLU A 1 80 ? -7.451 5.415 -18.712 1.00 84.19 80 GLU A O 1
ATOM 662 N N . LYS A 1 81 ? -8.686 6.128 -16.965 1.00 80.81 81 LYS A N 1
ATOM 663 C CA . LYS A 1 81 ? -8.877 7.499 -17.479 1.00 80.81 81 LYS A CA 1
ATOM 664 C C . LYS A 1 81 ? -7.537 8.202 -17.706 1.00 80.81 81 LYS A C 1
ATOM 666 O O . LYS A 1 81 ? -7.321 8.807 -18.759 1.00 80.81 81 LYS A O 1
ATOM 671 N N . TRP A 1 82 ? -6.607 8.062 -16.758 1.00 70.44 82 TRP A N 1
ATOM 672 C CA . TRP A 1 82 ? -5.266 8.648 -16.846 1.00 70.44 82 TRP A CA 1
ATOM 673 C C . TRP A 1 82 ? -4.435 8.037 -17.980 1.00 70.44 82 TRP A C 1
ATOM 675 O O . TRP A 1 82 ? -3.707 8.757 -18.662 1.00 70.44 82 TRP A O 1
ATOM 685 N N . GLY A 1 83 ? -4.556 6.727 -18.220 1.00 69.88 83 GLY A N 1
ATOM 686 C CA . GLY A 1 83 ? -3.891 6.042 -19.334 1.00 69.88 83 GLY A CA 1
ATOM 687 C C . GLY A 1 83 ? -4.430 6.437 -20.715 1.00 69.88 83 GLY A C 1
ATOM 688 O O . GLY A 1 83 ? -3.705 6.342 -21.703 1.00 69.88 83 GLY A O 1
ATOM 689 N N . GLN A 1 84 ? -5.678 6.905 -20.784 1.00 69.12 84 GLN A N 1
ATOM 690 C CA . GLN A 1 84 ? -6.352 7.318 -22.020 1.00 69.12 84 GLN A CA 1
ATOM 691 C C . GLN A 1 84 ? -6.228 8.823 -22.321 1.00 69.12 84 GLN A C 1
ATOM 693 O O . GLN A 1 84 ? -6.644 9.259 -23.391 1.00 69.12 84 GLN A O 1
ATOM 698 N N . GLY A 1 85 ? -5.627 9.616 -21.425 1.00 56.44 85 GLY A N 1
ATOM 699 C CA . GLY A 1 85 ? -5.413 11.055 -21.624 1.00 56.44 85 GLY A CA 1
ATOM 700 C C . GLY A 1 85 ? -6.641 11.939 -21.369 1.00 56.44 85 GLY A C 1
ATOM 701 O O . GLY A 1 85 ? -6.588 13.133 -21.656 1.00 56.44 85 GLY A O 1
ATOM 702 N N . ASN A 1 86 ? -7.719 11.391 -20.802 1.00 50.34 86 ASN A N 1
ATOM 703 C CA . ASN A 1 86 ? -8.907 12.154 -20.421 1.00 50.34 86 ASN A CA 1
ATOM 704 C C . ASN A 1 86 ? -8.714 12.749 -19.018 1.00 50.34 86 ASN A C 1
ATOM 706 O O . ASN A 1 86 ? -9.124 12.160 -18.021 1.00 50.34 86 ASN A O 1
ATOM 710 N N . PHE A 1 87 ? -8.060 13.909 -18.946 1.00 56.38 87 PHE A N 1
ATOM 711 C CA . PHE A 1 87 ? -8.071 14.760 -17.756 1.00 56.38 87 PHE A CA 1
ATOM 712 C C . PHE A 1 87 ? -9.272 15.707 -17.838 1.00 56.38 87 PHE A C 1
ATOM 714 O O . PHE A 1 87 ? -9.240 16.679 -18.588 1.00 56.38 87 PHE A O 1
ATOM 721 N N . GLU A 1 88 ? -10.319 15.444 -17.059 1.00 52.59 88 GLU A N 1
ATOM 722 C CA . GLU A 1 88 ? -11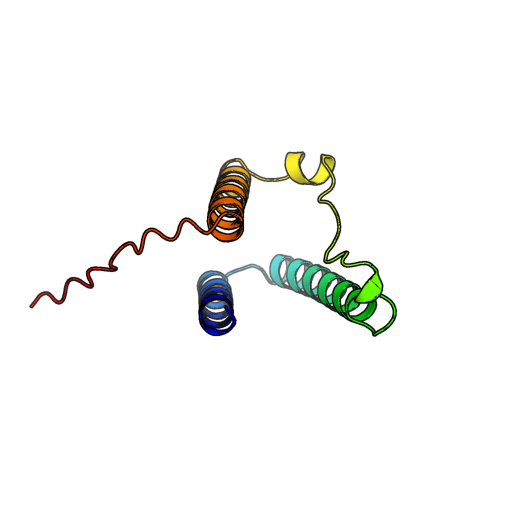.237 16.504 -16.638 1.00 52.59 88 GLU A CA 1
ATOM 723 C C . GLU A 1 88 ? -10.677 17.063 -15.326 1.00 52.59 88 GLU A C 1
ATOM 725 O O . GLU A 1 88 ? -10.643 16.376 -14.306 1.00 52.59 88 GLU A O 1
ATOM 730 N N . GLU A 1 89 ? -10.131 18.281 -15.366 1.00 47.41 89 GLU A N 1
ATOM 731 C CA . GLU A 1 89 ? -9.730 19.003 -14.158 1.00 47.41 89 GLU A CA 1
ATOM 732 C C . GLU A 1 89 ? -10.993 19.349 -13.361 1.00 47.41 89 GLU A C 1
ATOM 734 O O . GLU A 1 89 ? -11.633 20.372 -13.604 1.00 47.41 89 GLU A O 1
ATOM 739 N N . GLU A 1 90 ? -11.379 18.505 -12.402 1.00 46.94 90 GLU A N 1
ATOM 740 C CA . GLU A 1 90 ? -12.332 18.937 -11.384 1.00 46.94 90 GLU A CA 1
ATOM 741 C C . GLU A 1 90 ? -11.652 19.983 -10.492 1.00 46.94 90 GLU A C 1
ATOM 743 O O . GLU A 1 90 ? -10.809 19.694 -9.639 1.00 46.94 90 GLU A O 1
ATOM 748 N N . GLU A 1 91 ? -12.016 21.239 -10.749 1.00 41.25 91 GLU A N 1
ATOM 749 C CA . GLU A 1 91 ? -11.692 22.419 -9.961 1.00 41.25 91 GLU A CA 1
ATOM 750 C C . GLU A 1 91 ? -12.077 22.159 -8.493 1.00 41.25 91 GLU A C 1
ATOM 752 O O . GLU A 1 91 ? -13.253 22.195 -8.116 1.00 41.25 91 GLU A O 1
ATOM 757 N N . ILE A 1 92 ? -11.089 21.900 -7.631 1.00 44.75 92 ILE A N 1
ATOM 758 C CA . ILE A 1 92 ? -11.296 21.901 -6.180 1.00 44.75 92 ILE A CA 1
ATOM 759 C C . ILE A 1 92 ? -11.611 23.349 -5.790 1.00 44.75 92 ILE A C 1
ATOM 761 O O . ILE A 1 92 ? -10.724 24.129 -5.443 1.00 44.75 92 ILE A O 1
ATOM 765 N N . LYS A 1 93 ? -12.892 23.727 -5.851 1.00 40.59 93 LYS A N 1
ATOM 766 C CA . LYS A 1 93 ? -13.408 24.939 -5.214 1.00 40.59 93 LYS A CA 1
ATOM 767 C C . LYS A 1 93 ? -13.253 24.775 -3.710 1.00 40.59 93 LYS A C 1
ATOM 769 O O . LYS A 1 93 ? -14.159 24.318 -3.013 1.00 40.59 93 LYS A O 1
ATOM 774 N N . VAL A 1 94 ? -12.088 25.172 -3.206 1.00 43.16 94 VAL A N 1
ATOM 775 C CA . VAL A 1 94 ? -11.904 25.510 -1.800 1.00 43.16 94 VAL A CA 1
ATOM 776 C C . VAL A 1 94 ? -12.894 26.632 -1.512 1.00 43.16 94 VAL A C 1
ATOM 778 O O . VAL A 1 94 ? -12.725 27.769 -1.948 1.00 43.16 94 VAL A O 1
ATOM 781 N N . LYS A 1 95 ? -13.985 26.285 -0.826 1.00 43.59 95 LYS A N 1
ATOM 782 C CA . LYS A 1 95 ? -14.865 27.259 -0.193 1.00 43.59 95 LYS A CA 1
ATOM 783 C C . LYS A 1 95 ? -14.061 27.956 0.903 1.00 43.59 95 LYS A C 1
ATOM 785 O O . LYS A 1 95 ? -14.080 27.521 2.051 1.00 43.59 95 LYS A O 1
ATOM 790 N N . GLU A 1 96 ? -13.367 29.033 0.557 1.00 37.38 96 GLU A N 1
ATOM 791 C CA . GLU A 1 96 ? -13.082 30.082 1.529 1.00 37.38 96 GLU A CA 1
ATOM 792 C C . GLU A 1 96 ? -14.412 30.767 1.848 1.00 37.38 96 GLU A C 1
ATOM 794 O O . GLU A 1 96 ? -14.932 31.582 1.089 1.00 37.38 96 GLU A O 1
ATOM 799 N N . GLY A 1 97 ? -15.020 30.335 2.948 1.00 52.88 97 GLY A N 1
ATOM 800 C CA . GLY A 1 97 ? -16.017 31.106 3.666 1.00 52.88 97 GLY A CA 1
ATOM 801 C C . GLY A 1 97 ? -15.423 31.499 5.008 1.00 52.88 97 GLY A C 1
ATOM 802 O O . GLY A 1 97 ? -15.310 30.649 5.887 1.00 52.88 97 GLY A O 1
ATOM 803 N N . SER A 1 98 ? -15.024 32.759 5.164 1.00 39.56 98 SER A N 1
ATOM 804 C CA . SER A 1 98 ? -15.823 33.750 5.894 1.00 39.56 98 SER A CA 1
ATOM 805 C C . SER A 1 98 ? -15.187 35.135 5.846 1.00 39.56 98 SER A C 1
ATOM 807 O O . SER A 1 98 ? -13.952 35.222 5.691 1.00 39.56 98 SER A O 1
#

Foldseek 3Di:
DVVVVVVVVVVVCVVCVPPDPVVVVVVVVVVVVLVVVQVVLPPPVNVVVVDHGDDDDPVVLVVDDPVRNVVVVVVVVVVVCVVVVNDDPPPPPPPPDD

Secondary structure (DSSP, 8-state):
-HHHHHHHHHHHHHHTTT--HHHHHHHHHHHHHHHHHHHHHTSHHHHTTT--S-PPPHHHHTTS-HHHHHHHHHHHHHHHHHHHT-------------

Sequence (98 aa):
MRLMGDTYVKDEFRRHKNCSQEQSLIFLKEWTDYCMMLSKQLSNKGIVKGELGKPLEARLLEKLEDEQLMQLFELKCEAEKWGQGNFEEEEIKVKEGS

Radius of gyration: 17.23 Å; chains: 1; bounding box: 36×49×38 Å

pLDDT: mean 77.83, std 15.7, range [37.38, 94.06]